Protein AF-A0A9X8MH07-F1 (afdb_monomer)

Organism: NCBI:txid243924

pLDDT: mean 83.26, std 14.44, range [53.38, 97.0]

Structure (mmCIF, N/CA/C/O backbone):
data_AF-A0A9X8MH07-F1
#
_entry.id   AF-A0A9X8MH07-F1
#
loop_
_atom_site.group_PDB
_atom_site.id
_atom_site.type_symbol
_atom_site.label_atom_id
_atom_site.label_alt_id
_atom_site.label_comp_id
_atom_site.label_asym_id
_atom_site.label_entity_id
_atom_site.label_seq_id
_atom_site.pdbx_PDB_ins_code
_atom_site.Cartn_x
_atom_site.Cartn_y
_atom_site.Cartn_z
_atom_site.occupancy
_atom_site.B_iso_or_equiv
_atom_site.auth_seq_id
_atom_site.auth_comp_id
_atom_site.auth_asym_id
_atom_site.auth_atom_id
_atom_site.pdbx_PDB_model_num
ATOM 1 N N . MET A 1 1 ? -50.432 -27.623 -9.377 1.00 53.88 1 MET A N 1
ATOM 2 C CA . MET A 1 1 ? -49.724 -28.306 -8.276 1.00 53.88 1 MET A CA 1
ATOM 3 C C . MET A 1 1 ? -49.067 -27.229 -7.445 1.00 53.88 1 MET A C 1
ATOM 5 O O . MET A 1 1 ? -48.382 -26.398 -8.025 1.00 53.88 1 MET A O 1
ATOM 9 N N . LEU A 1 2 ? -49.366 -27.182 -6.150 1.00 55.53 2 LEU A N 1
ATOM 10 C CA . LEU A 1 2 ? -48.829 -26.166 -5.248 1.00 55.53 2 LEU A CA 1
ATOM 11 C C . LEU A 1 2 ? -47.370 -26.521 -4.925 1.00 55.53 2 LEU A C 1
ATOM 13 O O . LEU A 1 2 ? -47.077 -27.685 -4.645 1.00 55.53 2 LEU A O 1
ATOM 17 N N . THR A 1 3 ? -46.452 -25.564 -5.025 1.00 74.00 3 THR A N 1
ATOM 18 C CA . THR A 1 3 ? -45.034 -25.793 -4.712 1.00 74.00 3 THR A CA 1
ATOM 19 C C . THR A 1 3 ? -44.823 -25.820 -3.196 1.00 74.00 3 THR A C 1
ATOM 21 O O . THR A 1 3 ? -45.604 -25.256 -2.432 1.00 74.00 3 THR A O 1
ATOM 24 N N . GLU A 1 4 ? -43.751 -26.473 -2.738 1.00 70.31 4 GLU A N 1
ATOM 25 C CA . GLU A 1 4 ? -43.415 -26.593 -1.307 1.00 70.31 4 GLU A CA 1
ATOM 26 C C . GLU A 1 4 ? -43.356 -25.229 -0.585 1.00 70.31 4 GLU A C 1
ATOM 28 O O . GLU A 1 4 ? -43.649 -25.136 0.607 1.00 70.31 4 GLU A O 1
ATOM 33 N N . HIS A 1 5 ? -43.016 -24.162 -1.313 1.00 69.38 5 HIS A N 1
ATOM 34 C CA . HIS A 1 5 ? -42.960 -22.799 -0.791 1.00 69.38 5 HIS A CA 1
ATOM 35 C C . HIS A 1 5 ? -44.345 -22.269 -0.396 1.00 69.38 5 HIS A C 1
ATOM 37 O O . HIS A 1 5 ? -44.536 -21.828 0.735 1.00 69.38 5 HIS A O 1
ATOM 43 N N . GLU A 1 6 ? -45.331 -22.401 -1.282 1.00 71.62 6 GLU A N 1
ATOM 44 C CA . GLU A 1 6 ? -46.689 -21.895 -1.052 1.00 71.62 6 GLU A CA 1
ATOM 45 C C . GLU A 1 6 ? -47.403 -22.644 0.084 1.00 71.62 6 GLU A C 1
ATOM 47 O O . GLU A 1 6 ? -48.183 -22.060 0.837 1.00 71.62 6 GLU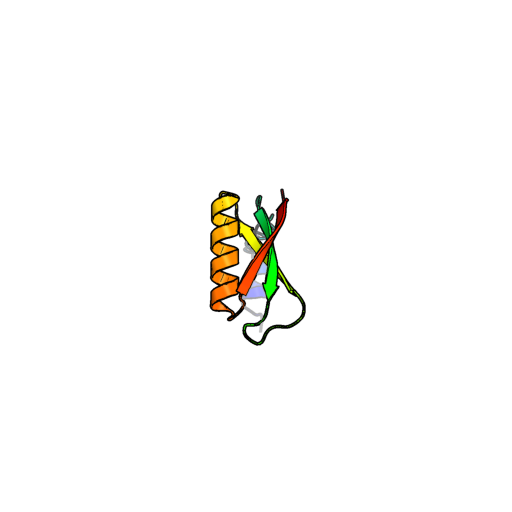 A O 1
ATOM 52 N N . PHE A 1 7 ? -47.081 -23.927 0.282 1.00 72.88 7 PHE A N 1
ATOM 53 C CA . PHE A 1 7 ? -47.587 -24.705 1.416 1.00 72.88 7 PHE A CA 1
ATOM 54 C C . PHE A 1 7 ? -47.019 -24.212 2.759 1.00 72.88 7 PHE A C 1
ATOM 56 O O . PHE A 1 7 ? -47.729 -24.173 3.764 1.00 72.88 7 PHE A O 1
ATOM 63 N N . ARG A 1 8 ? -45.746 -23.792 2.791 1.00 67.75 8 ARG A N 1
ATOM 64 C CA . ARG A 1 8 ? -45.107 -23.247 4.003 1.00 67.75 8 A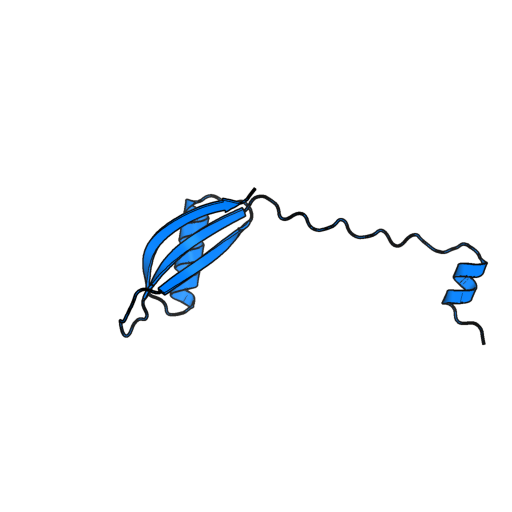RG A CA 1
ATOM 65 C C . ARG A 1 8 ? -45.640 -21.867 4.377 1.00 67.75 8 ARG A C 1
ATOM 67 O O . ARG A 1 8 ? -45.774 -21.582 5.568 1.00 67.75 8 ARG A O 1
ATOM 74 N N . GLU A 1 9 ? -45.958 -21.039 3.385 1.00 70.06 9 GLU A N 1
ATOM 75 C CA . GLU A 1 9 ? -46.564 -19.720 3.596 1.00 70.06 9 GLU A CA 1
ATOM 76 C C . GLU A 1 9 ? -47.982 -19.838 4.167 1.00 70.06 9 GLU A C 1
ATOM 78 O O . GLU A 1 9 ? -48.296 -19.174 5.155 1.00 70.06 9 GLU A O 1
ATOM 83 N N . ALA A 1 10 ? -48.796 -20.757 3.636 1.00 71.06 10 ALA A N 1
ATOM 84 C CA . ALA A 1 10 ? -50.151 -21.019 4.127 1.00 71.06 10 ALA A CA 1
ATOM 85 C C . ALA A 1 10 ? -50.193 -21.545 5.5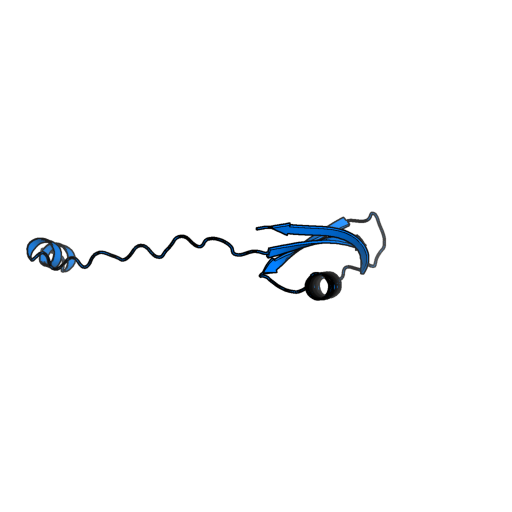76 1.00 71.06 10 ALA A C 1
ATOM 87 O O . ALA A 1 10 ? -51.165 -21.314 6.293 1.00 71.06 10 ALA A O 1
ATOM 88 N N . LEU A 1 11 ? -49.135 -22.231 6.021 1.00 73.44 11 LEU A N 1
ATOM 89 C CA . LEU A 1 11 ? -49.002 -22.741 7.389 1.00 73.44 11 LEU A CA 1
ATOM 90 C C . LEU A 1 11 ? -48.357 -21.738 8.362 1.00 73.44 11 LEU A C 1
ATOM 92 O O . LEU A 1 11 ? -48.179 -22.060 9.536 1.00 73.44 11 LEU A O 1
ATOM 96 N N . GLY A 1 12 ? -47.978 -20.542 7.899 1.00 64.25 12 GLY A N 1
ATOM 97 C CA . GLY A 1 12 ? -47.331 -19.529 8.738 1.00 64.25 12 GLY A CA 1
ATOM 98 C C . GLY A 1 12 ? -45.929 -19.920 9.229 1.00 64.25 12 GLY A C 1
ATOM 99 O O . GLY A 1 12 ? -45.419 -19.309 10.164 1.00 64.25 12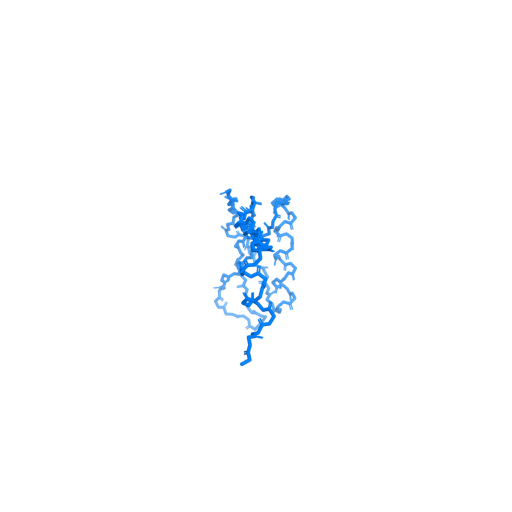 GLY A O 1
ATOM 100 N N . ILE A 1 13 ? -45.281 -20.911 8.601 1.00 67.00 13 ILE A N 1
ATOM 101 C CA . ILE A 1 13 ? -43.948 -21.437 8.980 1.00 67.00 13 ILE A CA 1
ATOM 102 C C . ILE A 1 13 ? -42.829 -20.647 8.270 1.00 67.00 13 ILE A C 1
ATOM 104 O O . ILE A 1 13 ? -41.689 -21.095 8.149 1.00 67.00 13 ILE A O 1
ATOM 108 N N . SER A 1 14 ? -43.133 -19.454 7.755 1.00 57.00 14 SER A N 1
ATOM 109 C CA . SER A 1 14 ? -42.134 -18.628 7.085 1.00 57.00 14 SER A CA 1
ATOM 110 C C . SER A 1 14 ? -41.160 -18.077 8.128 1.00 57.00 14 SER A C 1
ATOM 112 O O . SER A 1 14 ? -41.460 -17.142 8.872 1.00 57.00 14 SER A O 1
ATOM 114 N N . VAL A 1 15 ? -39.991 -18.712 8.232 1.00 62.38 15 VAL A N 1
ATOM 115 C CA . VAL A 1 15 ? -38.893 -18.224 9.064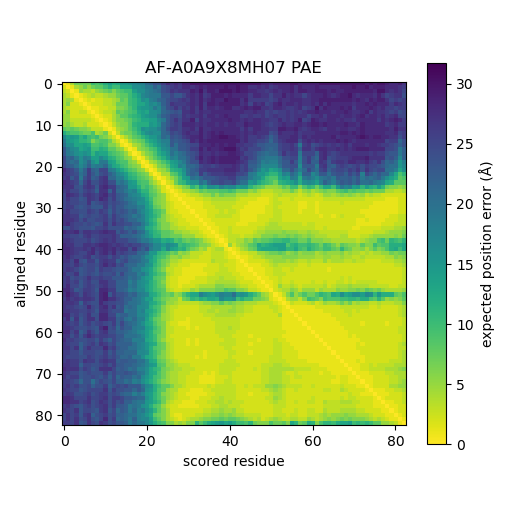 1.00 62.38 15 VAL A CA 1
ATOM 116 C C . VAL A 1 15 ? -38.456 -16.862 8.527 1.00 62.38 15 VAL A C 1
ATOM 118 O O . VAL A 1 15 ? -38.132 -16.755 7.341 1.00 62.38 15 VAL A O 1
ATOM 121 N N . PRO A 1 16 ? -38.412 -15.803 9.355 1.00 56.06 16 PRO A N 1
ATOM 122 C CA . PRO A 1 16 ? -37.890 -14.531 8.899 1.00 56.06 16 PRO A CA 1
ATOM 123 C C . PRO A 1 16 ? -36.435 -14.751 8.495 1.00 56.06 16 PRO A C 1
ATOM 125 O O . PRO A 1 16 ? -35.581 -15.077 9.325 1.00 56.06 16 PRO A O 1
ATOM 128 N N . VAL A 1 17 ? -36.154 -14.594 7.202 1.00 60.84 17 VAL A N 1
ATOM 129 C CA . VAL A 1 17 ? -34.791 -14.571 6.683 1.00 60.84 17 VAL A CA 1
ATOM 130 C C . VAL A 1 17 ? -34.093 -13.423 7.400 1.00 60.84 17 VAL A C 1
ATOM 132 O O . VAL A 1 17 ? -34.338 -12.253 7.102 1.00 60.84 17 VAL A O 1
ATOM 135 N N . LYS A 1 18 ? -33.262 -13.743 8.400 1.00 53.38 18 LYS A N 1
ATOM 136 C CA . LYS A 1 18 ? -32.419 -12.755 9.074 1.00 53.38 18 LYS A CA 1
ATOM 137 C C . LYS A 1 18 ? -31.594 -12.073 7.986 1.00 53.38 18 LYS A C 1
ATOM 139 O O . LYS A 1 18 ? -30.663 -12.672 7.448 1.00 53.38 18 LYS A O 1
ATOM 144 N N . LYS A 1 19 ? -31.949 -10.830 7.644 1.00 55.09 19 LYS A N 1
ATOM 145 C CA . LYS A 1 19 ? -31.098 -9.949 6.842 1.00 55.09 19 LYS A CA 1
ATOM 146 C C . LYS A 1 19 ? -29.736 -9.949 7.526 1.00 55.09 19 LYS A C 1
ATOM 148 O O . LYS A 1 19 ? -29.631 -9.545 8.683 1.00 55.09 19 LYS A O 1
ATOM 153 N N . LYS A 1 20 ? -28.715 -10.469 6.838 1.00 58.31 20 LYS A N 1
ATOM 154 C CA . LYS A 1 20 ? -27.330 -10.368 7.303 1.00 58.31 20 LYS A CA 1
ATOM 155 C C . LYS A 1 20 ? -27.068 -8.888 7.616 1.00 58.31 20 LYS A C 1
ATOM 157 O O . LYS A 1 20 ? -27.493 -8.048 6.816 1.00 58.31 20 LYS A O 1
ATOM 162 N N . PRO A 1 21 ? -26.444 -8.555 8.758 1.00 55.25 21 PRO A N 1
ATOM 163 C CA . PRO A 1 21 ? -26.108 -7.171 9.051 1.00 55.25 21 PRO A CA 1
ATOM 164 C C . PRO A 1 21 ? -25.308 -6.607 7.874 1.00 55.25 21 PRO A C 1
ATOM 166 O O . PRO A 1 21 ? -24.440 -7.291 7.326 1.00 55.25 21 PRO A O 1
ATOM 169 N N . ALA A 1 22 ? -25.653 -5.393 7.443 1.00 60.16 22 ALA A N 1
ATOM 170 C CA . ALA A 1 22 ? -24.887 -4.690 6.427 1.00 60.16 22 ALA A CA 1
ATOM 171 C C . ALA A 1 22 ? -23.439 -4.592 6.924 1.00 60.16 22 ALA A C 1
ATOM 173 O O . ALA A 1 22 ? -23.205 -4.135 8.041 1.00 60.16 22 ALA A O 1
ATOM 174 N N . TYR A 1 23 ? -22.488 -5.084 6.129 1.00 56.12 23 TYR A N 1
ATOM 175 C CA . TYR A 1 23 ? -21.068 -4.996 6.446 1.00 56.12 23 TYR A CA 1
ATOM 176 C C . TYR A 1 23 ? -20.699 -3.518 6.591 1.00 56.12 23 TYR A C 1
ATOM 178 O O . TYR A 1 23 ? -20.661 -2.786 5.603 1.00 56.12 23 TYR A O 1
ATOM 186 N N . GLN A 1 24 ? -20.482 -3.072 7.826 1.00 61.12 24 GLN A N 1
ATOM 187 C CA . GLN A 1 24 ? -19.850 -1.790 8.095 1.00 61.12 24 GLN A CA 1
ATOM 188 C C . GLN A 1 24 ? -18.342 -2.033 8.010 1.00 61.12 24 GLN A C 1
ATOM 190 O O . GLN A 1 24 ? -17.830 -2.844 8.789 1.00 61.12 24 GLN A O 1
ATOM 195 N N . PRO A 1 25 ? -17.625 -1.429 7.046 1.00 64.50 25 PRO A N 1
ATOM 196 C CA . PRO A 1 25 ? -16.179 -1.563 7.003 1.00 64.50 25 PRO A CA 1
ATOM 197 C C . PRO A 1 25 ? -15.607 -0.986 8.302 1.00 64.50 25 PRO A C 1
ATOM 199 O O . PRO A 1 25 ? -15.878 0.159 8.642 1.00 64.50 25 PRO A O 1
ATOM 202 N N . GLY A 1 26 ? -14.865 -1.804 9.051 1.00 73.38 26 GLY A N 1
ATOM 203 C CA . GLY A 1 26 ? -14.140 -1.344 10.233 1.00 73.38 26 GLY A CA 1
ATOM 204 C C . GLY A 1 26 ? -12.985 -0.399 9.866 1.00 73.38 26 GLY A C 1
ATOM 205 O O . GLY A 1 26 ? -12.651 -0.254 8.682 1.00 73.38 26 GLY A O 1
ATOM 206 N N . PRO A 1 27 ? -12.326 0.207 10.869 1.00 82.38 27 PRO A N 1
ATOM 207 C CA . PRO A 1 27 ? -11.253 1.160 10.630 1.00 82.38 27 PRO A CA 1
ATOM 208 C C . PRO A 1 27 ? -10.127 0.531 9.800 1.00 82.38 27 PRO A C 1
ATOM 210 O O . PRO A 1 27 ? -9.671 -0.584 10.068 1.00 82.38 27 PRO A O 1
ATOM 213 N N . SER A 1 28 ? -9.678 1.243 8.775 1.00 89.94 28 SER A N 1
ATOM 214 C CA . SER A 1 28 ? -8.743 0.770 7.756 1.00 89.94 28 SER A CA 1
ATOM 215 C C . SER A 1 28 ? -7.622 1.784 7.533 1.00 89.94 28 SER A C 1
ATOM 217 O O . SER A 1 28 ? -7.778 2.974 7.796 1.00 89.94 28 SER A O 1
ATOM 219 N N . ILE A 1 29 ? -6.481 1.327 7.026 1.00 92.31 29 ILE A N 1
ATOM 220 C CA . ILE A 1 29 ? -5.358 2.185 6.641 1.00 92.31 29 ILE A CA 1
ATOM 221 C C . ILE A 1 29 ? -5.152 2.061 5.145 1.00 92.31 29 ILE A C 1
ATOM 223 O O . ILE A 1 29 ? -4.900 0.972 4.631 1.00 92.31 29 ILE A O 1
ATOM 227 N N . ARG A 1 30 ? -5.218 3.189 4.452 1.00 94.56 30 ARG A N 1
ATOM 228 C CA . ARG A 1 30 ? -4.896 3.299 3.037 1.00 94.56 30 ARG A CA 1
ATOM 229 C C . ARG A 1 30 ? -3.505 3.895 2.888 1.00 94.56 30 ARG A C 1
ATOM 231 O O . 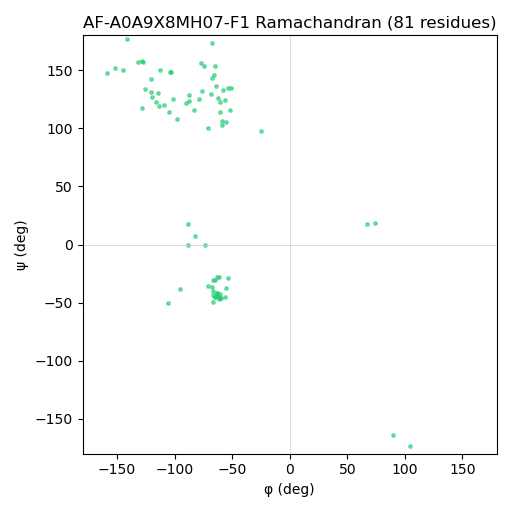ARG A 1 30 ? -3.234 4.984 3.386 1.00 94.56 30 ARG A O 1
ATOM 238 N N . VAL A 1 31 ? -2.630 3.200 2.170 1.00 95.69 31 VAL A N 1
ATOM 239 C CA . VAL A 1 31 ? -1.275 3.678 1.875 1.00 95.69 31 VAL A CA 1
ATOM 240 C C . VAL A 1 31 ? -1.147 3.917 0.379 1.00 95.69 31 VAL A C 1
ATOM 242 O O . VAL A 1 31 ? -1.484 3.063 -0.441 1.00 95.69 31 VAL A O 1
ATOM 245 N N . THR A 1 32 ? -0.643 5.096 0.026 1.00 97.00 32 THR A N 1
ATOM 246 C CA . THR A 1 32 ? -0.331 5.480 -1.351 1.00 97.00 32 THR A CA 1
ATOM 247 C C . THR A 1 32 ? 1.182 5.534 -1.520 1.00 97.00 32 THR A C 1
ATOM 249 O O . THR A 1 32 ? 1.853 6.331 -0.863 1.00 97.00 32 THR A O 1
ATOM 252 N N . LEU A 1 33 ? 1.724 4.734 -2.433 1.00 96.56 33 LEU A N 1
ATOM 253 C CA . LEU A 1 33 ? 3.126 4.754 -2.836 1.00 96.56 33 LEU A CA 1
ATOM 254 C C . LEU A 1 33 ? 3.301 5.426 -4.197 1.00 96.56 33 LEU A C 1
ATOM 256 O O . LEU A 1 33 ? 2.455 5.317 -5.083 1.00 96.56 33 LEU A O 1
ATOM 260 N N . SER A 1 34 ? 4.446 6.072 -4.370 1.00 96.00 34 SER A N 1
ATOM 261 C CA . SER A 1 34 ? 5.019 6.377 -5.675 1.00 96.00 34 SER A CA 1
ATOM 262 C C . SER A 1 34 ? 5.865 5.189 -6.103 1.00 96.00 34 SER A C 1
ATOM 264 O O . SER A 1 34 ? 6.771 4.778 -5.372 1.00 96.00 34 SER A O 1
ATOM 266 N N . VAL A 1 35 ? 5.565 4.623 -7.265 1.00 96.19 35 VAL A N 1
ATOM 267 C CA . VAL A 1 35 ? 6.259 3.460 -7.821 1.00 96.19 35 VAL A CA 1
ATOM 268 C C . VAL A 1 35 ? 6.710 3.747 -9.249 1.00 96.19 35 VAL A C 1
ATOM 270 O O . VAL A 1 35 ? 6.163 4.619 -9.923 1.00 96.19 35 VAL A O 1
ATOM 273 N N . ARG A 1 36 ? 7.706 3.010 -9.735 1.00 95.00 36 ARG A N 1
ATOM 274 C CA . ARG A 1 36 ? 8.174 3.074 -11.126 1.00 95.00 36 ARG A CA 1
ATOM 275 C C . ARG A 1 36 ? 8.204 1.686 -11.744 1.00 95.00 36 ARG A C 1
ATOM 277 O O . ARG A 1 36 ? 8.294 0.686 -11.033 1.00 95.00 36 ARG A O 1
ATOM 284 N N . LYS A 1 37 ? 8.144 1.629 -13.072 1.00 94.38 37 LYS A N 1
ATOM 285 C CA . LYS A 1 37 ? 8.444 0.399 -13.807 1.00 94.38 37 LYS A CA 1
ATOM 286 C C . LYS A 1 37 ? 9.962 0.148 -13.802 1.00 94.38 37 LYS A C 1
ATOM 288 O O . LYS A 1 37 ? 10.725 1.111 -13.706 1.00 94.38 37 LYS A O 1
ATOM 293 N N . PRO A 1 38 ? 10.404 -1.114 -13.915 1.00 90.56 38 PRO A N 1
ATOM 294 C CA . PRO A 1 38 ? 11.824 -1.465 -13.934 1.00 90.56 38 PRO A CA 1
ATOM 295 C C . PRO A 1 38 ? 12.556 -0.909 -15.159 1.00 90.56 38 PRO A C 1
ATOM 297 O O . PRO A 1 38 ? 13.715 -0.536 -15.051 1.00 90.56 38 PRO A O 1
ATOM 300 N N . ASP A 1 39 ? 11.851 -0.764 -16.282 1.00 90.62 39 ASP A N 1
ATOM 301 C CA . ASP A 1 39 ? 12.352 -0.151 -17.521 1.00 90.62 39 ASP A CA 1
ATOM 302 C C . ASP A 1 39 ? 12.489 1.388 -17.430 1.00 90.62 39 ASP A C 1
ATOM 304 O O . ASP A 1 39 ? 12.904 2.061 -18.366 1.00 90.62 39 ASP A O 1
ATOM 308 N N . GLY A 1 40 ? 12.135 1.978 -16.282 1.00 81.31 40 GLY A N 1
ATOM 309 C CA . GLY A 1 40 ? 12.101 3.422 -16.078 1.00 81.31 40 GLY A CA 1
ATOM 310 C C . GLY A 1 40 ? 10.747 4.051 -16.423 1.00 81.31 40 GLY A C 1
ATOM 311 O O . GLY A 1 40 ? 9.709 3.389 -16.467 1.00 81.31 40 GLY A O 1
ATOM 312 N N . GLY A 1 41 ? 10.742 5.375 -16.589 1.00 85.69 41 GLY A N 1
ATOM 313 C CA . GLY A 1 41 ? 9.545 6.164 -16.893 1.00 85.69 41 GLY A CA 1
ATOM 314 C C . GLY A 1 41 ? 8.980 6.967 -15.718 1.00 85.69 41 GLY A C 1
ATOM 315 O O . GLY A 1 41 ? 9.585 7.085 -14.647 1.00 85.69 41 GLY A O 1
ATOM 316 N N . LEU A 1 42 ? 7.815 7.574 -15.958 1.00 88.88 42 LEU A N 1
ATOM 317 C CA . LEU A 1 42 ? 7.151 8.457 -15.001 1.00 88.88 42 LEU A CA 1
ATOM 318 C C . LEU A 1 42 ? 6.695 7.692 -13.746 1.00 88.88 42 LEU A C 1
ATOM 320 O O . LEU A 1 42 ? 6.292 6.530 -13.843 1.00 88.88 42 LEU A O 1
ATOM 324 N N . PRO A 1 43 ? 6.731 8.337 -12.565 1.00 92.81 43 PRO A N 1
ATOM 325 C CA . PRO A 1 43 ? 6.201 7.743 -11.348 1.00 92.81 43 PRO A CA 1
ATOM 326 C C . PRO A 1 43 ? 4.688 7.525 -11.458 1.00 92.81 43 PRO A C 1
ATOM 328 O O . PRO A 1 43 ? 3.945 8.399 -11.903 1.00 92.81 43 PRO A O 1
ATOM 331 N N . ILE A 1 44 ? 4.237 6.358 -11.007 1.00 94.12 44 ILE A N 1
ATOM 332 C CA . ILE A 1 44 ? 2.834 5.944 -10.964 1.00 94.12 44 ILE A CA 1
ATOM 333 C C . ILE A 1 44 ? 2.420 5.833 -9.495 1.00 94.12 44 ILE A C 1
ATOM 335 O O . ILE A 1 44 ? 3.240 5.540 -8.625 1.00 94.12 44 ILE A O 1
ATOM 339 N N . ARG A 1 45 ? 1.143 6.074 -9.199 1.00 95.69 45 ARG A N 1
ATOM 340 C CA . ARG A 1 45 ? 0.596 5.890 -7.851 1.00 95.69 45 ARG A CA 1
ATOM 341 C C . ARG A 1 45 ? 0.134 4.448 -7.676 1.00 95.69 45 ARG A C 1
ATOM 343 O O . ARG A 1 45 ? -0.649 3.955 -8.481 1.00 95.69 45 ARG A O 1
ATOM 350 N N . PHE A 1 46 ? 0.587 3.803 -6.611 1.00 94.06 46 PHE A N 1
ATOM 351 C CA . PHE A 1 46 ? 0.124 2.487 -6.183 1.00 94.06 46 PHE A CA 1
ATOM 352 C C . PHE A 1 46 ? -0.598 2.643 -4.847 1.00 94.06 46 PHE A C 1
ATOM 354 O O . PHE A 1 46 ? -0.006 3.133 -3.887 1.00 94.06 46 PHE A O 1
ATOM 361 N N . VAL A 1 47 ? -1.877 2.284 -4.796 1.00 94.94 47 VAL A N 1
ATOM 362 C CA . VAL A 1 47 ? -2.734 2.479 -3.621 1.00 94.94 47 VAL A CA 1
ATOM 363 C C . VAL A 1 47 ? -3.249 1.130 -3.168 1.00 94.94 47 VAL A C 1
ATOM 365 O O . VAL A 1 47 ? -3.778 0.377 -3.980 1.00 94.94 47 VAL A O 1
ATOM 368 N N . ASP A 1 48 ? -3.133 0.849 -1.878 1.00 93.94 48 ASP A N 1
ATOM 369 C CA . ASP A 1 48 ? -3.689 -0.364 -1.289 1.00 93.94 48 ASP A CA 1
ATOM 370 C C . ASP A 1 48 ? -4.185 -0.061 0.132 1.00 93.94 48 ASP A C 1
ATOM 372 O O . ASP A 1 48 ? -3.728 0.887 0.782 1.00 93.94 48 ASP A O 1
ATOM 376 N N . THR A 1 49 ? -5.207 -0.798 0.563 1.00 91.31 49 THR A N 1
ATOM 377 C CA . THR A 1 49 ? -5.921 -0.554 1.822 1.00 91.31 49 THR A CA 1
ATOM 378 C C . THR A 1 49 ? -5.929 -1.821 2.654 1.00 91.31 49 THR A C 1
ATOM 380 O O . THR A 1 49 ? -6.243 -2.897 2.148 1.00 91.31 49 THR A O 1
ATOM 383 N N . TYR A 1 50 ? -5.624 -1.674 3.937 1.00 88.00 50 TYR A N 1
ATOM 384 C CA . TYR A 1 50 ? -5.581 -2.766 4.891 1.00 88.00 50 TYR A CA 1
ATOM 385 C C . TYR A 1 50 ? -6.557 -2.550 6.046 1.00 88.00 50 TYR A C 1
ATOM 387 O O . TYR A 1 50 ? -6.682 -1.422 6.529 1.00 88.00 50 TYR A O 1
ATOM 395 N N . PRO A 1 51 ? -7.214 -3.620 6.530 1.00 84.44 51 PRO A N 1
ATOM 396 C CA . PRO A 1 51 ? -7.971 -3.562 7.772 1.00 84.44 51 PRO A CA 1
ATOM 397 C C . PRO A 1 51 ? -7.026 -3.316 8.957 1.00 84.44 51 PRO A C 1
ATOM 399 O O . PRO A 1 51 ? -5.842 -3.648 8.885 1.00 84.44 51 PRO A O 1
ATOM 402 N N . THR A 1 52 ? -7.566 -2.718 10.022 1.00 70.50 52 THR A N 1
ATOM 403 C CA . THR A 1 52 ? -6.893 -2.245 11.247 1.00 70.50 52 THR A CA 1
ATOM 404 C C . THR A 1 52 ? -5.570 -2.966 11.568 1.00 70.50 52 THR A C 1
ATOM 406 O O . THR A 1 52 ? -5.548 -4.037 12.168 1.00 70.50 52 THR A O 1
ATOM 409 N N . MET A 1 53 ? -4.447 -2.356 11.184 1.00 81.75 53 MET A N 1
ATOM 410 C CA . MET A 1 53 ? -3.083 -2.795 11.512 1.00 81.75 53 MET A CA 1
ATOM 411 C C . MET A 1 53 ? -2.201 -1.572 11.799 1.00 81.75 53 MET A C 1
ATOM 413 O O . MET A 1 53 ? -2.667 -0.445 11.692 1.00 81.75 53 MET A O 1
ATOM 417 N N . SER A 1 54 ? -0.937 -1.754 12.188 1.00 87.94 54 SER A N 1
ATOM 418 C CA . SER A 1 54 ? -0.012 -0.618 12.356 1.00 87.94 54 SER A CA 1
ATOM 419 C C . SER A 1 54 ? 0.307 0.038 11.004 1.00 87.94 54 SER A C 1
ATOM 421 O O . SER A 1 54 ? 0.482 -0.664 10.009 1.00 87.94 54 SER A O 1
ATOM 423 N N . GLU A 1 55 ? 0.444 1.368 10.963 1.00 90.50 55 GLU A N 1
ATOM 424 C CA . GLU A 1 55 ? 0.794 2.134 9.749 1.00 90.50 55 GLU A CA 1
ATOM 425 C C . GLU A 1 55 ? 2.099 1.648 9.108 1.00 90.50 55 GLU A C 1
ATOM 427 O O . GLU A 1 55 ? 2.214 1.561 7.882 1.00 90.50 55 GLU A O 1
ATOM 432 N N . LEU A 1 56 ? 3.070 1.269 9.943 1.00 92.69 56 LEU A N 1
ATOM 433 C CA . LEU A 1 56 ? 4.342 0.721 9.488 1.00 92.69 56 LEU A CA 1
ATOM 434 C C . LEU A 1 56 ? 4.145 -0.629 8.789 1.00 92.69 56 LEU A C 1
ATOM 436 O O . LEU A 1 56 ? 4.695 -0.854 7.713 1.00 92.69 56 LEU A O 1
ATOM 440 N N . LEU A 1 57 ? 3.330 -1.509 9.378 1.00 94.62 57 LEU A N 1
ATOM 441 C CA . LEU A 1 57 ? 3.025 -2.818 8.800 1.00 94.62 57 LEU A CA 1
ATOM 442 C C . LEU A 1 57 ? 2.260 -2.669 7.486 1.00 94.62 57 LEU A C 1
ATOM 444 O O . LEU A 1 57 ? 2.658 -3.273 6.493 1.00 94.62 57 LEU A O 1
ATOM 448 N N . ALA A 1 58 ? 1.247 -1.800 7.447 1.00 93.00 58 ALA A N 1
ATOM 449 C CA . ALA A 1 58 ? 0.515 -1.494 6.222 1.00 93.00 58 ALA A CA 1
ATOM 450 C C . ALA A 1 58 ? 1.469 -1.009 5.120 1.00 93.00 58 ALA A C 1
ATOM 452 O O . ALA A 1 58 ?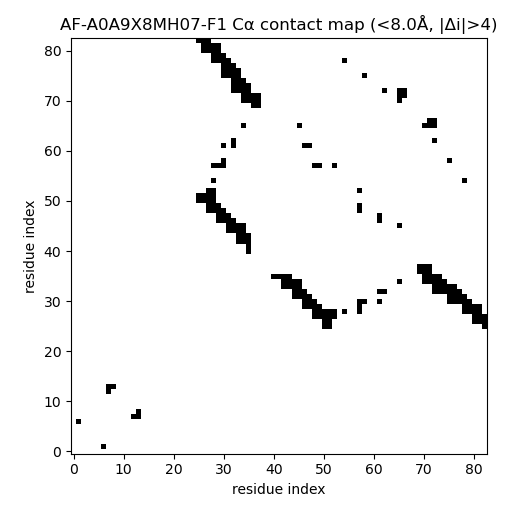 1.424 -1.500 3.994 1.00 93.00 58 ALA A O 1
ATOM 453 N N . THR A 1 59 ? 2.398 -0.109 5.451 1.00 93.75 59 THR A N 1
ATOM 454 C CA . THR A 1 59 ? 3.393 0.399 4.497 1.00 93.75 59 THR A CA 1
ATOM 455 C C . THR A 1 59 ? 4.293 -0.713 3.959 1.00 93.75 59 THR A C 1
ATOM 457 O O . THR A 1 59 ? 4.510 -0.792 2.747 1.00 93.75 59 THR A O 1
ATOM 460 N N . ILE A 1 60 ? 4.795 -1.592 4.831 1.00 95.88 60 ILE A N 1
ATOM 461 C CA . ILE A 1 60 ? 5.629 -2.737 4.437 1.00 95.88 60 ILE A CA 1
ATOM 462 C C . ILE A 1 60 ? 4.855 -3.664 3.496 1.00 95.88 60 ILE A C 1
ATOM 464 O O . ILE A 1 60 ? 5.379 -4.068 2.457 1.00 95.88 60 ILE A O 1
ATOM 468 N N . GLU A 1 61 ? 3.606 -3.978 3.826 1.00 95.12 61 GLU A N 1
ATOM 469 C CA . GLU A 1 61 ? 2.774 -4.871 3.023 1.00 95.12 61 GLU A CA 1
ATOM 470 C C . GLU A 1 61 ? 2.426 -4.256 1.657 1.00 95.12 61 GLU A C 1
ATOM 472 O O . GLU A 1 61 ? 2.516 -4.941 0.634 1.00 95.12 61 GLU A O 1
ATOM 477 N N . VAL A 1 62 ? 2.130 -2.950 1.582 1.00 95.62 62 VAL A N 1
ATOM 478 C CA . VAL A 1 62 ? 1.946 -2.260 0.288 1.00 95.62 62 VAL A CA 1
ATOM 479 C C . VAL A 1 62 ? 3.236 -2.279 -0.536 1.00 95.62 62 VAL A C 1
ATOM 481 O O . VAL A 1 62 ? 3.189 -2.554 -1.736 1.00 95.62 62 VAL A O 1
ATOM 484 N N . GLN A 1 63 ? 4.401 -2.050 0.078 1.00 96.06 63 GLN A N 1
ATOM 485 C CA . GLN A 1 63 ? 5.683 -2.125 -0.635 1.00 96.06 63 GLN A CA 1
ATOM 486 C C . GLN A 1 63 ? 5.963 -3.532 -1.170 1.00 96.06 63 GLN A C 1
ATOM 488 O O . GLN A 1 63 ? 6.419 -3.673 -2.307 1.00 96.06 63 GLN A O 1
ATOM 493 N N . LYS A 1 64 ? 5.673 -4.576 -0.385 1.00 96.62 64 LYS A N 1
ATOM 494 C CA . LYS A 1 64 ? 5.792 -5.970 -0.833 1.00 96.62 64 LYS A CA 1
ATOM 495 C C . LYS A 1 64 ? 4.872 -6.254 -2.017 1.00 96.62 64 LYS A C 1
ATOM 497 O O . LYS A 1 64 ? 5.346 -6.797 -3.012 1.00 96.62 64 LYS A O 1
ATOM 502 N N . LYS A 1 65 ? 3.601 -5.840 -1.958 1.00 95.69 65 LYS A N 1
ATOM 503 C CA . LYS A 1 65 ? 2.653 -5.993 -3.077 1.00 95.69 65 LYS A CA 1
ATOM 504 C C . LYS A 1 65 ? 3.108 -5.256 -4.337 1.00 95.69 65 LYS A C 1
ATOM 506 O O . LYS A 1 65 ? 3.035 -5.820 -5.428 1.00 95.69 65 LYS A O 1
ATOM 511 N N . ALA A 1 66 ? 3.614 -4.031 -4.196 1.00 95.12 66 ALA A N 1
ATOM 512 C CA . ALA A 1 66 ? 4.153 -3.271 -5.322 1.00 95.12 66 ALA A CA 1
ATOM 513 C C . ALA A 1 66 ? 5.316 -4.024 -5.992 1.00 95.12 66 ALA A C 1
ATOM 515 O O . ALA A 1 66 ? 5.313 -4.202 -7.209 1.00 95.12 66 ALA A O 1
ATOM 516 N N . ARG A 1 67 ? 6.255 -4.556 -5.197 1.00 95.31 67 ARG A N 1
ATOM 517 C CA . ARG A 1 67 ? 7.377 -5.372 -5.697 1.00 95.31 67 ARG A CA 1
ATOM 518 C C . ARG A 1 67 ? 6.915 -6.670 -6.354 1.00 95.31 67 ARG A C 1
ATOM 520 O O . ARG A 1 67 ? 7.405 -7.005 -7.426 1.00 95.31 67 ARG A O 1
ATOM 527 N N . ALA A 1 68 ? 5.952 -7.368 -5.752 1.00 96.25 68 ALA A N 1
ATOM 528 C CA . ALA A 1 68 ? 5.364 -8.584 -6.319 1.00 96.25 68 ALA A CA 1
ATOM 529 C C . ALA A 1 68 ? 4.668 -8.323 -7.666 1.00 96.25 68 ALA A C 1
ATOM 531 O O . ALA A 1 68 ? 4.636 -9.195 -8.526 1.00 96.25 68 ALA A O 1
ATOM 532 N N . SER A 1 69 ? 4.176 -7.099 -7.874 1.00 93.06 69 SER A N 1
ATOM 533 C CA . SER A 1 69 ? 3.591 -6.644 -9.141 1.00 93.06 69 SER A CA 1
ATOM 534 C C . SER A 1 69 ? 4.643 -6.200 -10.171 1.00 93.06 69 SER A C 1
ATOM 536 O O . SER A 1 69 ? 4.291 -5.635 -11.204 1.00 93.06 69 SER A O 1
ATOM 538 N N . GLY A 1 70 ? 5.935 -6.401 -9.890 1.00 93.81 70 GLY A N 1
ATOM 539 C CA . GLY A 1 70 ? 7.036 -5.990 -10.762 1.00 93.81 70 GLY A CA 1
ATOM 540 C C . GLY A 1 70 ? 7.304 -4.484 -10.761 1.00 93.81 70 GLY A C 1
ATOM 541 O O . GLY A 1 70 ? 7.935 -3.983 -11.688 1.00 93.81 70 GLY A O 1
ATOM 542 N N . LEU A 1 71 ? 6.821 -3.745 -9.758 1.00 95.00 71 LEU A N 1
ATOM 543 C CA . LEU A 1 71 ? 7.025 -2.302 -9.631 1.00 95.00 71 LEU A CA 1
ATOM 544 C C . LEU A 1 71 ? 8.098 -2.002 -8.581 1.00 95.00 71 LEU A C 1
ATOM 546 O O . LEU A 1 71 ? 8.235 -2.697 -7.575 1.00 95.00 71 LEU A O 1
ATOM 550 N N . ILE A 1 72 ? 8.838 -0.918 -8.791 1.00 95.06 72 ILE A N 1
ATOM 551 C CA . ILE A 1 72 ? 9.872 -0.449 -7.871 1.00 95.06 72 ILE A CA 1
ATOM 552 C C . ILE A 1 72 ? 9.268 0.656 -6.994 1.00 95.06 72 ILE A C 1
ATOM 554 O O . ILE A 1 72 ? 9.015 1.751 -7.505 1.00 95.06 72 ILE A O 1
ATOM 558 N N . PRO A 1 73 ? 9.009 0.411 -5.695 1.00 95.56 73 PRO A N 1
ATOM 559 C CA . PRO A 1 73 ? 8.546 1.453 -4.788 1.00 95.56 73 PRO A CA 1
ATOM 560 C C . PRO A 1 73 ? 9.650 2.480 -4.534 1.00 95.56 73 PRO A C 1
ATOM 562 O O . PRO A 1 73 ? 10.774 2.119 -4.198 1.00 95.56 73 PRO A O 1
ATOM 565 N N . TRP A 1 74 ? 9.309 3.757 -4.694 1.00 94.19 74 TRP A N 1
ATOM 566 C CA . TRP A 1 74 ? 10.233 4.882 -4.568 1.00 94.19 74 TRP A CA 1
ATOM 567 C C . TRP A 1 74 ? 10.025 5.665 -3.272 1.00 94.19 74 TRP A C 1
ATOM 569 O O . TRP A 1 74 ? 10.972 5.911 -2.534 1.00 94.19 74 TRP A O 1
ATOM 579 N N . ALA A 1 75 ? 8.783 6.057 -2.984 1.00 94.00 75 ALA A N 1
ATOM 580 C CA . ALA A 1 75 ? 8.455 6.849 -1.803 1.00 94.00 75 ALA A CA 1
ATOM 581 C C . ALA A 1 75 ? 7.022 6.588 -1.338 1.00 94.00 75 ALA A C 1
ATOM 583 O O . ALA A 1 75 ? 6.141 6.290 -2.148 1.00 94.00 75 ALA A O 1
ATOM 584 N N . VAL A 1 76 ? 6.779 6.748 -0.039 1.00 96.31 76 VAL A N 1
ATOM 585 C CA . VAL A 1 76 ? 5.422 6.823 0.512 1.00 96.31 76 VAL A CA 1
ATOM 586 C C . VAL A 1 76 ? 4.896 8.232 0.262 1.00 96.31 76 VAL A C 1
ATOM 588 O O . VAL A 1 76 ? 5.553 9.205 0.618 1.00 96.31 76 VAL A O 1
ATOM 591 N N . LEU A 1 77 ? 3.735 8.344 -0.381 1.00 96.19 77 LEU A N 1
ATOM 592 C CA . LEU A 1 77 ? 3.106 9.630 -0.688 1.00 96.19 77 LEU A CA 1
ATOM 593 C C . LEU A 1 77 ? 2.071 10.035 0.357 1.00 96.19 77 LEU A C 1
ATOM 595 O O . LEU A 1 77 ? 1.930 11.218 0.639 1.00 96.19 77 LEU A O 1
ATOM 599 N N . SER A 1 78 ? 1.307 9.073 0.872 1.00 95.06 78 SER A N 1
ATOM 600 C CA . SER A 1 78 ? 0.267 9.336 1.866 1.00 95.06 78 SER A CA 1
ATOM 601 C C . SER A 1 78 ? -0.069 8.076 2.650 1.00 95.06 78 SER A C 1
ATOM 603 O O . SER A 1 78 ? -0.022 6.969 2.101 1.00 95.06 78 SER A O 1
ATOM 605 N N . ILE A 1 79 ? -0.437 8.269 3.913 1.00 93.88 79 ILE A N 1
ATOM 606 C CA . ILE A 1 79 ? -1.012 7.259 4.796 1.00 93.88 79 ILE A CA 1
ATOM 607 C C . ILE A 1 79 ? -2.286 7.871 5.374 1.00 93.88 79 ILE A C 1
ATOM 609 O O . ILE A 1 79 ? -2.236 8.899 6.045 1.00 93.88 79 ILE A O 1
ATOM 613 N N . GLU A 1 80 ? -3.427 7.259 5.079 1.00 93.31 80 GLU A N 1
ATOM 614 C CA . GLU A 1 80 ? -4.750 7.752 5.458 1.00 93.31 80 GLU A CA 1
ATOM 615 C C . GLU A 1 80 ? -5.438 6.713 6.343 1.00 93.31 80 GLU A C 1
ATOM 617 O O . GLU A 1 80 ? -5.562 5.546 5.962 1.00 93.31 80 GLU A O 1
ATOM 622 N N . ARG A 1 81 ? -5.904 7.134 7.522 1.00 89.56 81 ARG A N 1
ATOM 623 C CA . ARG A 1 81 ? -6.764 6.310 8.378 1.00 89.56 81 ARG A CA 1
ATOM 624 C C . ARG A 1 81 ? -8.216 6.574 8.002 1.00 89.56 81 ARG A C 1
ATOM 626 O O . ARG A 1 81 ? -8.672 7.712 8.057 1.00 89.56 81 ARG A O 1
ATOM 633 N N . ILE A 1 82 ? -8.917 5.523 7.610 1.00 88.44 82 ILE A N 1
ATOM 634 C CA . ILE A 1 82 ? -10.330 5.540 7.241 1.00 88.44 82 ILE A CA 1
ATOM 635 C C . ILE A 1 82 ? -11.079 4.913 8.417 1.00 88.44 82 ILE A C 1
ATOM 637 O O . ILE A 1 82 ? -10.851 3.742 8.707 1.00 88.44 82 ILE A O 1
ATOM 641 N N . THR A 1 83 ? -11.906 5.692 9.112 1.00 79.88 83 THR A N 1
ATOM 642 C CA . THR A 1 83 ? -12.741 5.253 10.246 1.00 79.88 83 THR A CA 1
ATOM 643 C C . THR A 1 83 ? -14.186 5.093 9.812 1.00 79.88 83 THR A C 1
ATOM 645 O O . THR A 1 83 ? -14.631 5.915 8.979 1.00 79.88 83 THR A O 1
#

Foldseek 3Di:
DDDPVVVCVVVVVDDPPPPDPDDDQAKKKKWWFFKAAPVGDDTDIQIDMGHDDDQVVVVVVSCVVCVVVRIGTDDTDDIDIDD

Nearest PDB structures (foldseek):
  5t2a-assembly1_Q  TM=6.376E-01  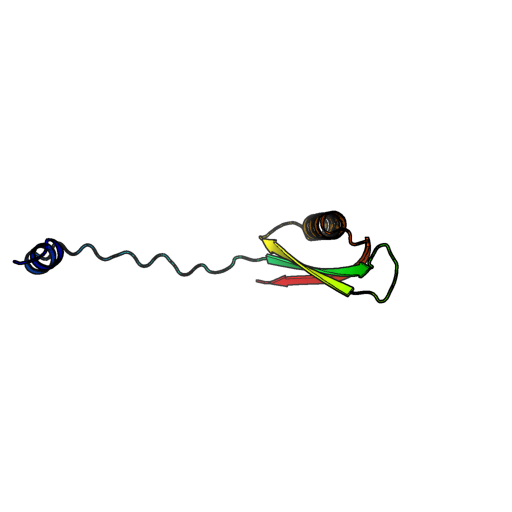e=6.482E+00  Leishmania donovani
  8g1i-assembly1_A  TM=3.958E-01  e=3.741E+00  Streptococcus pyogenes
  6b43-assembly1_8  TM=4.676E-01  e=6.098E+00  Human gammaherpesvirus 8

Mean predicted aligned error: 12.4 Å

Solvent-accessible surface area (backbone atoms only — not comparable to full-atom values): 5108 Å² total; per-residue (Å²): 132,85,52,76,66,61,57,36,55,76,68,68,65,67,71,80,77,76,74,73,77,79,86,71,80,68,46,26,40,36,38,32,30,33,25,28,48,82,95,49,76,73,78,42,82,46,75,47,73,40,70,74,68,56,72,68,56,51,49,53,53,48,48,50,52,38,44,75,71,62,28,46,73,74,45,81,74,47,78,46,80,47,114

Radius of gyration: 23.72 Å; Cα contacts (8 Å, |Δi|>4): 117; chains: 1; bounding box: 62×38×30 Å

Secondary structure (DSSP, 8-state):
--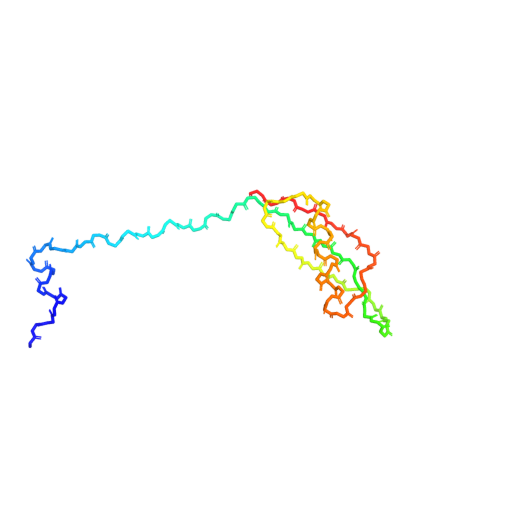-HHHHHHHTT-------PPP--PPPEEEEEEEEE-TT--S-EEEEEEEES--HHHHHHHHHHHHHHTT-EEEEEEEEEEE-

Sequence (83 aa):
MLTEHEFREALGISVPVKKKPAYQPGPSIRVTLSVRKPDGGLPIRFVDTYPTMSELLATIEVQKKARASGLIPWAVLSIERIT